Protein AF-A0A0M3I8P3-F1 (afdb_monomer)

Nearest PDB structures (foldseek):
  7l3l-assembly2_D  TM=6.653E-01  e=3.920E-04  Homo sapiens
  5h7r-assembly1_D  TM=6.103E-01  e=1.118E-03  Homo sapiens
  7l3l-assembly1_A  TM=5.803E-01  e=1.552E-03  Homo sapiens
  2kre-assembly1_A  TM=6.088E-01  e=2.772E-02  Homo sapiens
  7t92-assembly1_B  TM=4.792E-01  e=2.959E-02  Thermothelomyces thermophilus ATCC 42464

Structure (mmCIF, N/CA/C/O backbone):
data_AF-A0A0M3I8P3-F1
#
_entry.id   AF-A0A0M3I8P3-F1
#
loop_
_atom_site.group_PDB
_atom_site.id
_atom_site.type_symbol
_atom_site.label_atom_id
_atom_site.label_alt_id
_atom_site.label_comp_id
_atom_site.label_asym_id
_atom_site.label_entity_id
_atom_site.label_seq_id
_atom_site.pdbx_PDB_ins_code
_atom_site.Cartn_x
_atom_site.Cartn_y
_atom_site.Cartn_z
_atom_site.occupancy
_atom_site.B_iso_or_equiv
_atom_site.auth_seq_id
_atom_site.auth_comp_id
_atom_site.auth_asym_id
_atom_site.auth_atom_id
_atom_site.pdbx_PDB_model_num
ATOM 1 N N . LEU A 1 1 ? 50.782 11.021 -1.636 1.00 58.16 1 LEU A N 1
ATOM 2 C CA . LEU A 1 1 ? 49.848 11.660 -2.600 1.00 58.16 1 LEU A CA 1
ATOM 3 C C . LEU A 1 1 ? 49.042 10.691 -3.485 1.00 58.16 1 LEU A C 1
ATOM 5 O O . LEU A 1 1 ? 47.998 11.103 -3.968 1.00 58.16 1 LEU A O 1
ATOM 9 N N . LYS A 1 2 ? 49.444 9.421 -3.688 1.00 62.56 2 LYS A N 1
ATOM 10 C CA . LYS A 1 2 ? 48.667 8.462 -4.510 1.00 62.56 2 LYS A CA 1
ATOM 11 C C . LYS A 1 2 ? 47.433 7.864 -3.806 1.00 62.56 2 LYS A C 1
ATOM 13 O O . LYS A 1 2 ? 46.431 7.607 -4.459 1.00 62.56 2 LYS A O 1
ATOM 18 N N . ALA A 1 3 ? 47.469 7.725 -2.477 1.00 62.59 3 ALA A N 1
ATOM 19 C CA . ALA A 1 3 ? 46.359 7.159 -1.701 1.00 62.59 3 ALA A CA 1
ATOM 20 C C . ALA A 1 3 ? 45.074 8.010 -1.749 1.00 62.59 3 ALA A C 1
ATOM 22 O O . ALA A 1 3 ? 43.981 7.465 -1.735 1.00 62.59 3 ALA A O 1
ATOM 23 N N . PHE A 1 4 ? 45.180 9.336 -1.896 1.00 60.91 4 PHE A N 1
ATOM 24 C CA . PHE A 1 4 ? 44.011 10.224 -1.956 1.00 60.91 4 PHE A CA 1
ATOM 25 C C . PHE A 1 4 ? 43.167 10.028 -3.233 1.00 60.91 4 PHE A C 1
ATOM 27 O O . PHE A 1 4 ? 41.950 10.195 -3.212 1.00 60.91 4 PHE A O 1
ATOM 34 N N . TRP A 1 5 ? 43.795 9.618 -4.342 1.00 65.31 5 TRP A N 1
ATOM 35 C CA . TRP A 1 5 ? 43.100 9.361 -5.609 1.00 65.31 5 TRP A CA 1
ATOM 36 C C . TRP A 1 5 ? 42.257 8.087 -5.578 1.00 65.31 5 TRP A C 1
ATOM 38 O O . TRP A 1 5 ? 41.187 8.054 -6.184 1.00 65.31 5 TRP A O 1
ATOM 48 N N . ILE A 1 6 ? 42.701 7.072 -4.831 1.00 76.06 6 ILE A N 1
ATOM 49 C CA . ILE A 1 6 ? 41.977 5.804 -4.712 1.00 76.06 6 ILE A CA 1
ATOM 50 C C . ILE A 1 6 ? 40.630 6.016 -4.009 1.00 76.06 6 ILE A C 1
ATOM 52 O O . ILE A 1 6 ? 39.605 5.537 -4.485 1.00 76.06 6 ILE A O 1
ATOM 56 N N . PHE A 1 7 ? 40.607 6.824 -2.943 1.00 73.00 7 PHE A N 1
ATOM 57 C CA . PHE A 1 7 ? 39.385 7.116 -2.191 1.00 73.00 7 PHE A CA 1
ATOM 58 C C . PHE A 1 7 ? 38.377 7.922 -3.014 1.00 73.00 7 PHE A C 1
ATOM 60 O O . PHE A 1 7 ? 37.176 7.672 -2.934 1.00 73.00 7 PHE A O 1
ATOM 67 N N . ARG A 1 8 ? 38.853 8.843 -3.863 1.00 69.25 8 ARG A N 1
ATOM 68 C CA . ARG A 1 8 ? 37.981 9.636 -4.739 1.00 69.25 8 ARG A CA 1
ATOM 69 C C . ARG A 1 8 ? 37.351 8.796 -5.855 1.00 69.25 8 ARG A C 1
ATOM 71 O O . ARG A 1 8 ? 36.202 9.031 -6.214 1.00 69.25 8 ARG A O 1
ATOM 78 N N . PHE A 1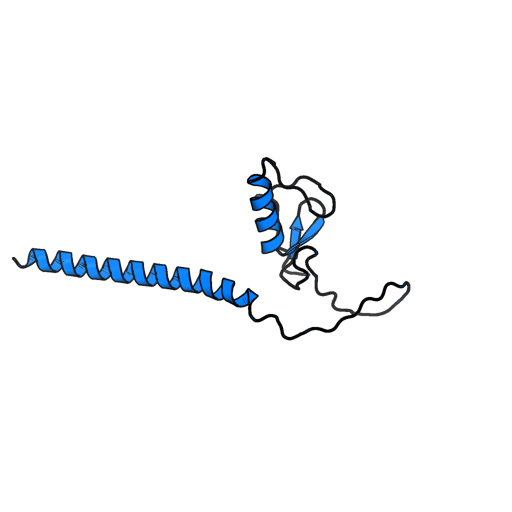 9 ? 38.074 7.798 -6.363 1.00 82.00 9 PHE A N 1
ATOM 79 C CA . PHE A 1 9 ? 37.561 6.866 -7.368 1.00 82.00 9 PHE A CA 1
ATOM 80 C C . PHE A 1 9 ? 36.561 5.863 -6.775 1.00 82.00 9 PHE A C 1
ATOM 82 O O . PHE A 1 9 ? 35.492 5.656 -7.341 1.00 82.00 9 PHE A O 1
ATOM 89 N N . LEU A 1 10 ? 36.865 5.309 -5.596 1.00 79.62 10 LEU A N 1
ATOM 90 C CA . LEU A 1 10 ? 35.953 4.428 -4.857 1.00 79.62 10 LEU A CA 1
ATOM 91 C C . LEU A 1 10 ? 34.635 5.135 -4.524 1.00 79.62 10 LEU A C 1
ATOM 93 O O . LEU A 1 10 ? 33.572 4.549 -4.702 1.00 79.62 10 LEU A O 1
ATOM 97 N N . GLY A 1 11 ? 34.699 6.410 -4.127 1.00 85.50 11 GLY A N 1
ATOM 98 C CA . GLY A 1 11 ? 33.506 7.227 -3.920 1.00 85.50 11 GLY A CA 1
ATOM 99 C C . GLY A 1 11 ? 32.667 7.375 -5.191 1.00 85.50 11 GLY A C 1
ATOM 100 O O . GLY A 1 11 ? 31.459 7.195 -5.151 1.00 85.50 11 GLY A O 1
ATOM 101 N N . TYR A 1 12 ? 33.284 7.647 -6.344 1.00 89.19 12 TYR A N 1
ATOM 102 C CA . TYR A 1 12 ? 32.537 7.770 -7.601 1.00 89.19 12 TYR A CA 1
ATOM 103 C C . TYR A 1 12 ? 31.844 6.458 -8.006 1.00 89.19 12 TYR A C 1
ATOM 105 O O . TYR A 1 12 ? 30.706 6.489 -8.472 1.00 89.19 12 TYR A O 1
ATOM 113 N N . LEU A 1 13 ? 32.486 5.307 -7.774 1.00 85.88 13 LEU A N 1
ATOM 114 C CA . LEU A 1 13 ? 31.881 3.996 -8.029 1.00 85.88 13 LEU A CA 1
ATOM 115 C C . LEU A 1 13 ? 30.664 3.732 -7.138 1.00 85.88 13 LEU A C 1
ATOM 117 O O . LEU A 1 13 ? 29.647 3.249 -7.635 1.00 85.88 13 LEU A O 1
ATOM 121 N N . THR A 1 14 ? 30.724 4.088 -5.852 1.00 87.81 14 THR A N 1
ATOM 122 C CA . THR A 1 14 ? 29.572 3.924 -4.955 1.00 87.81 14 THR A CA 1
ATOM 123 C C . THR A 1 14 ? 28.456 4.912 -5.282 1.00 87.81 14 THR A C 1
ATOM 125 O O . THR A 1 14 ? 27.294 4.517 -5.301 1.00 87.81 14 THR A O 1
ATOM 128 N N . PHE A 1 15 ? 28.781 6.162 -5.626 1.00 89.44 15 PHE A N 1
ATOM 129 C CA . PHE A 1 15 ? 27.790 7.136 -6.096 1.00 89.44 15 PHE A CA 1
ATOM 130 C C . PHE A 1 15 ? 27.085 6.667 -7.370 1.00 89.44 15 PHE A C 1
A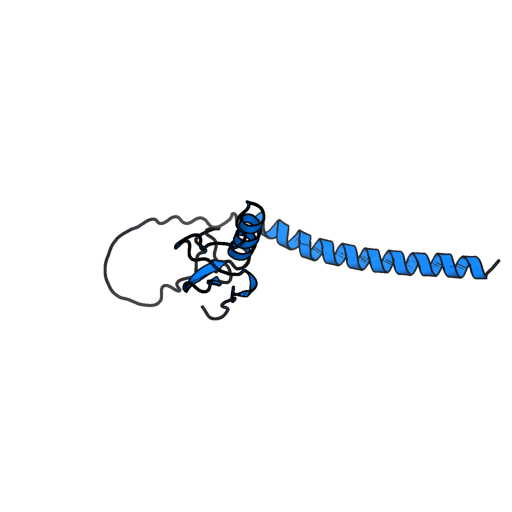TOM 132 O O . PHE A 1 15 ? 25.864 6.774 -7.456 1.00 89.44 15 PHE A O 1
ATOM 139 N N . LEU A 1 16 ? 27.822 6.110 -8.334 1.00 89.94 16 LEU A N 1
ATOM 140 C CA . LEU A 1 16 ? 27.241 5.579 -9.564 1.00 89.94 16 LEU A CA 1
ATOM 141 C C . LEU A 1 16 ? 26.352 4.359 -9.285 1.00 89.94 16 LEU A C 1
ATOM 143 O O . LEU A 1 16 ? 25.257 4.266 -9.831 1.00 89.94 16 LEU A O 1
ATOM 147 N N . GLN A 1 17 ? 26.779 3.458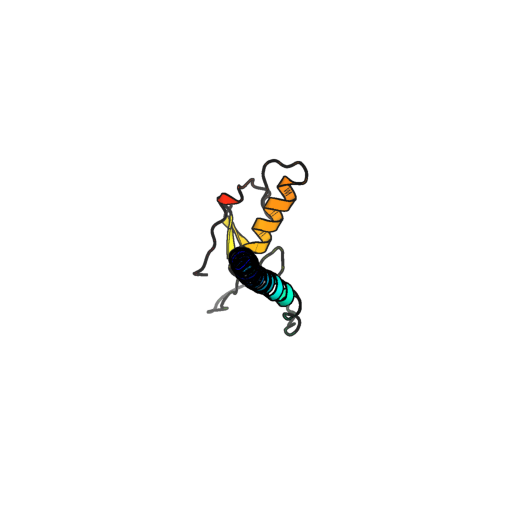 -8.398 1.00 91.75 17 GLN A N 1
ATOM 148 C CA . GLN A 1 17 ? 25.990 2.291 -8.000 1.00 91.75 17 GLN A CA 1
ATOM 149 C C . GLN A 1 17 ? 24.685 2.694 -7.296 1.00 91.75 17 GLN A C 1
ATOM 151 O O . GLN A 1 17 ? 23.624 2.154 -7.605 1.00 91.75 17 GLN A O 1
ATOM 156 N N . VAL A 1 18 ? 24.748 3.676 -6.394 1.00 89.88 18 VAL A N 1
ATOM 157 C CA . VAL A 1 18 ? 23.568 4.229 -5.717 1.00 89.88 18 VAL A CA 1
ATOM 158 C C . VAL A 1 18 ? 22.664 4.945 -6.718 1.00 89.88 18 VAL A C 1
ATOM 160 O O . VAL A 1 18 ? 21.453 4.769 -6.667 1.00 89.88 18 VAL A O 1
ATOM 163 N N . PHE A 1 19 ? 23.225 5.679 -7.680 1.00 91.06 19 PHE A N 1
ATOM 164 C CA . PHE A 1 19 ? 22.445 6.328 -8.730 1.00 91.06 19 PHE A CA 1
ATOM 165 C C . PHE A 1 19 ? 21.721 5.314 -9.624 1.00 91.06 19 PHE A C 1
ATOM 167 O O . PHE A 1 19 ? 20.543 5.504 -9.896 1.00 91.06 19 PHE A O 1
ATOM 174 N N . ILE A 1 20 ? 22.372 4.217 -10.025 1.00 90.88 20 ILE A N 1
ATOM 175 C CA . ILE A 1 20 ? 21.743 3.129 -10.798 1.00 90.88 20 ILE A CA 1
ATOM 176 C C . ILE A 1 20 ? 20.610 2.470 -10.001 1.00 90.88 20 ILE A C 1
ATOM 178 O O . ILE A 1 20 ? 19.539 2.205 -10.546 1.00 90.88 20 ILE A O 1
ATOM 182 N N . ALA A 1 21 ? 20.814 2.222 -8.706 1.00 89.19 21 ALA A N 1
ATOM 183 C CA . ALA A 1 21 ? 19.767 1.674 -7.847 1.00 89.19 21 ALA A CA 1
ATOM 184 C C . ALA A 1 21 ? 18.579 2.644 -7.714 1.00 89.19 21 ALA A C 1
ATOM 186 O O . ALA A 1 21 ? 17.429 2.227 -7.826 1.00 89.19 21 ALA A O 1
ATOM 187 N N . ILE A 1 22 ? 18.855 3.941 -7.543 1.00 87.19 22 ILE A N 1
ATOM 188 C CA . ILE A 1 22 ? 17.837 4.994 -7.462 1.00 87.19 22 ILE A CA 1
ATOM 189 C C . ILE A 1 22 ? 17.078 5.115 -8.780 1.00 87.19 22 ILE A C 1
ATOM 191 O O . ILE A 1 22 ? 15.856 5.167 -8.755 1.00 87.19 22 ILE A O 1
ATOM 195 N N . THR A 1 23 ? 17.757 5.138 -9.928 1.00 83.94 23 THR A N 1
ATOM 196 C CA . THR A 1 23 ? 17.077 5.234 -11.223 1.00 83.94 23 THR A CA 1
ATOM 197 C C . THR A 1 23 ? 16.236 3.999 -11.488 1.00 83.94 23 THR A C 1
ATOM 199 O O . THR A 1 23 ? 15.093 4.157 -11.885 1.00 83.94 23 THR A O 1
ATOM 202 N N . THR A 1 24 ? 16.730 2.794 -11.199 1.00 85.62 24 THR A N 1
ATOM 203 C CA . THR A 1 24 ? 15.946 1.553 -11.341 1.00 85.62 24 THR A CA 1
ATOM 204 C C . THR A 1 24 ? 14.702 1.580 -10.450 1.00 85.62 24 THR A C 1
ATOM 206 O O . THR A 1 24 ? 13.600 1.340 -10.932 1.00 85.62 24 THR A O 1
ATOM 209 N N . TRP A 1 25 ? 14.848 1.975 -9.181 1.00 83.81 25 TRP A N 1
ATOM 210 C CA . TRP A 1 25 ? 13.724 2.144 -8.257 1.00 83.81 25 TRP A CA 1
ATOM 211 C C . TRP A 1 25 ? 12.733 3.210 -8.740 1.00 83.81 25 TRP A C 1
ATOM 213 O O . TRP A 1 25 ? 11.525 2.984 -8.708 1.00 83.81 25 TRP A O 1
ATOM 223 N N . ILE A 1 26 ? 13.223 4.351 -9.234 1.00 79.44 26 ILE A N 1
ATOM 224 C CA . ILE A 1 26 ? 12.382 5.402 -9.814 1.00 79.44 26 ILE A CA 1
ATOM 225 C C . ILE A 1 26 ? 11.674 4.881 -11.062 1.00 79.44 26 ILE A C 1
ATOM 227 O O . ILE A 1 26 ? 10.487 5.125 -11.185 1.00 79.44 26 ILE A O 1
ATOM 231 N N . TYR A 1 27 ? 12.337 4.162 -11.969 1.00 79.69 27 TYR A N 1
ATOM 232 C CA . TYR A 1 27 ? 11.706 3.634 -13.181 1.00 79.69 27 TYR A CA 1
ATOM 233 C C . TYR A 1 27 ? 10.622 2.612 -12.853 1.00 79.69 27 TYR A C 1
ATOM 235 O O . TYR A 1 27 ? 9.544 2.686 -13.436 1.00 79.69 27 TYR A O 1
ATOM 243 N N . GLU A 1 28 ? 10.852 1.718 -11.893 1.00 73.94 28 GLU A N 1
ATOM 244 C CA . GLU A 1 28 ? 9.815 0.785 -11.448 1.00 73.94 28 GLU A CA 1
ATOM 245 C C . GLU A 1 28 ? 8.641 1.513 -10.780 1.00 73.94 28 GLU A C 1
ATOM 247 O O . GLU A 1 28 ? 7.489 1.239 -11.104 1.00 73.94 28 GLU A O 1
ATOM 252 N N . ASN A 1 29 ? 8.896 2.510 -9.928 1.00 67.94 29 ASN A N 1
ATOM 253 C CA . ASN A 1 29 ? 7.826 3.290 -9.293 1.00 67.94 29 ASN A CA 1
ATOM 254 C C . ASN A 1 29 ? 7.111 4.256 -10.262 1.00 67.94 29 ASN A C 1
ATOM 256 O O . ASN A 1 29 ? 5.921 4.525 -10.108 1.00 67.94 29 ASN A O 1
ATOM 260 N N . PHE A 1 30 ? 7.807 4.793 -11.264 1.00 66.69 30 PHE A N 1
ATOM 261 C CA . PHE A 1 30 ? 7.302 5.824 -12.175 1.00 66.69 30 PHE A CA 1
ATOM 262 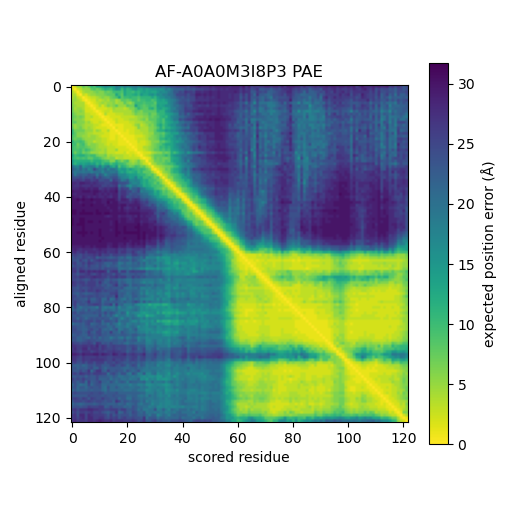C C . PHE A 1 30 ? 6.592 5.235 -13.397 1.00 66.69 30 PHE A C 1
ATOM 264 O O . PHE A 1 30 ? 5.556 5.762 -13.803 1.00 66.69 30 PHE A O 1
ATOM 271 N N . LEU A 1 31 ? 7.073 4.120 -13.960 1.00 61.03 31 LEU A N 1
ATOM 272 C CA . LEU A 1 31 ? 6.376 3.448 -15.065 1.00 61.03 31 LEU A CA 1
ATOM 273 C C . LEU A 1 31 ? 5.021 2.882 -14.621 1.00 61.03 31 LEU A C 1
ATOM 275 O O . LEU A 1 31 ? 4.070 2.918 -15.400 1.00 61.03 31 LEU A O 1
ATOM 279 N N . ILE A 1 32 ? 4.894 2.462 -13.358 1.00 59.31 32 ILE A N 1
ATOM 280 C CA . ILE A 1 32 ? 3.603 2.067 -12.776 1.00 59.31 32 ILE A CA 1
ATOM 281 C C . ILE A 1 32 ? 2.653 3.275 -12.664 1.00 59.31 32 ILE A C 1
ATOM 283 O O . ILE A 1 32 ? 1.454 3.132 -12.894 1.00 59.31 32 ILE A O 1
ATOM 287 N N . ASN A 1 33 ? 3.168 4.483 -12.407 1.00 56.16 33 ASN A N 1
ATOM 288 C CA . ASN A 1 33 ? 2.349 5.698 -12.330 1.00 56.16 33 ASN A CA 1
ATOM 289 C C . ASN A 1 33 ? 1.815 6.139 -13.715 1.00 56.16 33 ASN A C 1
ATOM 291 O O . ASN A 1 33 ? 0.679 6.597 -13.828 1.00 56.16 33 ASN A O 1
ATOM 295 N N . ILE A 1 34 ? 2.568 5.907 -14.802 1.00 58.19 34 ILE A N 1
ATOM 296 C CA . ILE A 1 34 ? 2.116 6.164 -16.188 1.00 58.19 34 ILE A CA 1
ATOM 297 C C . ILE A 1 34 ? 1.053 5.167 -16.686 1.00 58.19 34 ILE A C 1
ATOM 299 O O . ILE A 1 34 ? 0.319 5.480 -17.625 1.00 58.19 34 ILE A O 1
ATOM 303 N N . GLN A 1 35 ? 0.893 4.000 -16.056 1.00 56.31 35 GLN A N 1
ATOM 304 C CA . GLN A 1 35 ? -0.174 3.060 -16.424 1.00 56.31 35 GLN A CA 1
ATOM 305 C C . GLN A 1 35 ? -1.580 3.576 -16.059 1.00 56.31 35 GLN A C 1
ATOM 307 O O . GLN A 1 35 ? -2.570 3.077 -16.591 1.00 56.31 35 GLN A O 1
ATOM 312 N N . SER A 1 36 ? -1.674 4.639 -15.250 1.00 54.53 36 SER A N 1
ATOM 313 C CA . SER A 1 36 ? -2.928 5.376 -15.040 1.00 54.53 36 SER A CA 1
ATOM 314 C C . SER A 1 36 ? -3.309 6.308 -16.204 1.00 54.53 36 SER A C 1
ATOM 316 O O . SER A 1 36 ? -4.461 6.708 -16.288 1.00 54.53 36 SER A O 1
ATOM 318 N N . VAL A 1 37 ? -2.389 6.620 -17.133 1.00 56.59 37 VAL A N 1
ATOM 319 C CA . VAL A 1 37 ? -2.616 7.602 -18.221 1.00 56.59 37 VAL A CA 1
ATOM 320 C C . VAL A 1 37 ? -2.838 6.943 -19.593 1.00 56.59 37 VAL A C 1
ATOM 322 O O . VAL A 1 37 ? -3.159 7.626 -20.559 1.00 56.59 37 VAL A O 1
ATOM 325 N N . LYS A 1 38 ? -2.719 5.612 -19.723 1.00 51.00 38 LYS A N 1
ATOM 326 C CA . LYS A 1 38 ? -2.891 4.924 -21.024 1.00 51.00 38 LYS A CA 1
ATOM 327 C C . LYS A 1 38 ? -4.053 3.930 -21.107 1.00 51.00 38 LYS A C 1
ATOM 329 O O . LYS A 1 38 ? -4.097 3.142 -22.044 1.00 51.00 38 LYS A O 1
ATOM 334 N N . SER A 1 39 ? -4.991 3.968 -20.162 1.00 48.12 39 SER A N 1
ATOM 335 C CA . SER A 1 39 ? -6.219 3.156 -20.205 1.00 48.12 39 SER A CA 1
ATOM 336 C C . SER A 1 39 ? -7.460 3.953 -20.632 1.00 48.12 39 SER A C 1
ATOM 338 O O . SER A 1 39 ? -8.563 3.619 -20.229 1.00 48.12 39 SER A O 1
ATOM 340 N N . ASP A 1 40 ? -7.290 4.960 -21.495 1.00 47.06 40 ASP A N 1
ATOM 341 C CA . ASP A 1 40 ? -8.389 5.764 -22.058 1.00 47.06 40 ASP A CA 1
ATOM 342 C C . ASP A 1 40 ? -8.639 5.489 -23.554 1.00 47.06 40 ASP A C 1
ATOM 344 O O . ASP A 1 40 ? -8.949 6.392 -24.321 1.00 47.06 40 ASP A O 1
ATOM 348 N N . GLU A 1 41 ? -8.557 4.228 -23.991 1.00 51.69 41 GLU A N 1
ATOM 349 C CA . GLU A 1 41 ? -9.155 3.813 -25.272 1.00 51.69 41 GLU A CA 1
ATOM 350 C C . GLU A 1 41 ? -9.873 2.467 -25.121 1.00 51.69 41 GLU A C 1
ATOM 352 O O . GLU A 1 41 ? -9.309 1.394 -25.334 1.00 51.69 41 GLU A O 1
ATOM 357 N N . GLY A 1 42 ? -11.146 2.544 -24.722 1.00 32.81 42 GLY A N 1
ATOM 358 C CA . GLY A 1 42 ? -12.064 1.407 -24.706 1.00 32.81 42 GLY A CA 1
ATOM 359 C C . GLY A 1 42 ? -13.342 1.653 -23.906 1.00 32.81 42 GLY A C 1
ATOM 360 O O . GLY A 1 42 ? -13.601 0.938 -22.945 1.00 32.81 42 GLY A O 1
ATOM 361 N N . CYS A 1 43 ? -14.144 2.653 -24.284 1.00 41.41 43 CYS A N 1
ATOM 362 C CA . CYS A 1 43 ? -15.522 2.762 -23.803 1.00 41.41 43 CYS A CA 1
ATOM 363 C C . CYS A 1 43 ? -16.439 1.903 -24.684 1.00 41.41 43 CYS A C 1
ATOM 365 O O . CYS A 1 43 ? -16.546 2.146 -25.885 1.00 41.41 43 CYS A O 1
ATOM 367 N N . SER A 1 44 ? -17.152 0.956 -24.080 1.00 34.16 44 SER A N 1
ATOM 368 C CA . SER A 1 44 ? -18.488 0.590 -24.548 1.00 34.16 44 SER A CA 1
ATOM 369 C C . SER A 1 44 ? -19.395 0.399 -23.339 1.00 34.16 44 SER A C 1
ATOM 371 O O . SER A 1 44 ? -19.327 -0.591 -22.612 1.00 34.16 44 SER A O 1
ATOM 373 N N . GLU A 1 45 ? -20.185 1.439 -23.132 1.00 49.34 45 GLU A N 1
ATOM 374 C CA . GLU A 1 45 ? -21.403 1.540 -22.349 1.00 49.34 45 GLU A CA 1
ATOM 375 C C . GLU A 1 45 ? -22.332 0.330 -22.531 1.00 49.34 45 GLU A C 1
ATOM 377 O O . GLU A 1 45 ? -22.693 -0.000 -23.657 1.00 49.34 45 GLU A O 1
ATOM 382 N N . PHE A 1 46 ? -22.782 -0.274 -21.426 1.00 31.97 46 PHE A N 1
ATOM 383 C CA . PHE A 1 46 ? -24.138 -0.818 -21.362 1.00 31.97 46 PHE A CA 1
ATOM 384 C C . PHE A 1 46 ? -24.632 -0.910 -19.915 1.00 31.97 46 PHE A C 1
ATOM 386 O O . PHE A 1 46 ? -24.129 -1.684 -19.101 1.00 31.97 46 PHE A O 1
ATOM 393 N N . ARG A 1 47 ? -25.622 -0.073 -19.597 1.00 47.19 47 ARG A N 1
ATOM 394 C CA . ARG A 1 47 ? -26.559 -0.308 -18.501 1.00 47.19 47 ARG A CA 1
ATOM 395 C C . ARG A 1 47 ? -27.672 -1.174 -19.067 1.00 47.19 47 ARG A C 1
ATOM 397 O O . ARG A 1 47 ? -28.369 -0.696 -19.952 1.00 47.19 47 ARG A O 1
ATOM 404 N N . GLU A 1 48 ? -27.910 -2.342 -18.492 1.00 33.31 48 GLU A N 1
ATOM 405 C CA . GLU A 1 48 ? -29.267 -2.877 -18.470 1.00 33.31 48 GLU A CA 1
ATOM 406 C C . GLU A 1 48 ? -29.463 -3.789 -17.263 1.00 33.31 48 GLU A C 1
ATOM 408 O O . GLU A 1 48 ? -28.758 -4.773 -17.051 1.00 33.31 48 GLU A O 1
ATOM 413 N N . ASP A 1 49 ? -30.402 -3.354 -16.435 1.00 48.91 49 ASP A N 1
ATOM 414 C CA . ASP A 1 49 ? -31.092 -4.132 -15.426 1.00 48.91 49 ASP A CA 1
ATOM 415 C C . ASP A 1 49 ? -32.204 -4.898 -16.155 1.00 48.91 49 ASP A C 1
ATOM 417 O O . ASP A 1 49 ? -33.046 -4.265 -16.792 1.00 48.91 49 ASP A O 1
ATOM 421 N N . SER A 1 50 ? -32.173 -6.233 -16.153 1.00 44.66 50 SER A N 1
ATOM 422 C CA . SER A 1 50 ? -33.365 -7.101 -16.174 1.00 44.66 50 SER A CA 1
ATOM 423 C C . SER A 1 50 ? -33.005 -8.591 -16.269 1.00 44.66 50 SER A C 1
ATOM 425 O O . SER A 1 50 ? -32.353 -9.063 -17.192 1.00 44.66 50 SER A O 1
ATOM 427 N N . ASP A 1 51 ? -33.443 -9.307 -15.238 1.00 46.91 51 ASP A N 1
ATOM 428 C CA . ASP A 1 51 ? -34.055 -10.637 -15.225 1.00 46.91 51 ASP A CA 1
ATOM 429 C C . ASP A 1 51 ? -33.900 -11.624 -16.415 1.00 46.91 51 ASP A C 1
ATOM 431 O O . ASP A 1 51 ? -34.393 -11.416 -17.519 1.00 46.91 51 ASP A O 1
ATOM 435 N N . VAL A 1 52 ? -33.444 -12.830 -16.026 1.00 48.25 52 VAL A N 1
ATOM 436 C CA . VAL A 1 52 ? -33.885 -14.177 -16.464 1.00 48.25 52 VAL A CA 1
ATOM 437 C C . VAL A 1 52 ? -33.153 -14.901 -17.622 1.00 48.25 52 VAL A C 1
ATOM 439 O O . VAL A 1 52 ? -33.348 -14.668 -18.807 1.00 48.25 52 VAL A O 1
ATOM 442 N N . SER A 1 53 ? -32.495 -15.989 -17.186 1.00 43.59 53 SER A N 1
ATOM 443 C CA . SER A 1 53 ? -32.286 -17.314 -17.809 1.00 43.59 53 SER A CA 1
ATOM 444 C C . SER A 1 53 ? -31.269 -17.525 -18.942 1.00 43.59 53 SER A C 1
ATOM 446 O O . SER A 1 53 ? -31.416 -17.027 -20.047 1.00 43.59 53 SER A O 1
ATOM 448 N N . ASN A 1 54 ? -30.344 -18.450 -18.637 1.00 40.91 54 ASN A N 1
ATOM 449 C CA . ASN A 1 54 ? -29.687 -19.431 -19.511 1.00 40.91 54 ASN A CA 1
ATOM 450 C C . ASN A 1 54 ? -29.004 -18.913 -20.785 1.00 40.91 54 ASN A C 1
ATOM 452 O O . ASN A 1 54 ? -29.653 -18.765 -21.809 1.00 40.91 54 ASN A O 1
ATOM 456 N N . THR A 1 55 ? -27.674 -18.800 -20.760 1.00 35.84 55 THR A N 1
ATOM 457 C CA . THR A 1 55 ? -26.724 -19.809 -21.281 1.00 35.84 55 THR A CA 1
ATOM 458 C C . THR A 1 55 ? -25.325 -19.194 -21.348 1.00 35.84 55 THR A C 1
ATOM 460 O O . THR A 1 55 ? -25.154 -18.113 -21.893 1.00 35.84 55 THR A O 1
ATOM 463 N N . GLU A 1 56 ? -24.359 -19.933 -20.804 1.00 40.09 56 GLU A N 1
ATOM 464 C CA . GLU A 1 56 ? -22.993 -20.085 -21.324 1.00 40.09 56 GLU A CA 1
ATOM 465 C C . GLU A 1 56 ? -22.086 -18.840 -21.409 1.00 40.09 56 GLU A C 1
ATOM 467 O O . GLU A 1 56 ? -22.165 -17.999 -22.296 1.00 40.09 56 GLU A O 1
ATOM 472 N N . GLU A 1 57 ? -21.131 -18.818 -20.473 1.00 44.31 57 GLU A N 1
ATOM 473 C CA . GLU A 1 57 ? -19.782 -18.268 -20.655 1.00 44.31 57 GLU A CA 1
ATOM 474 C C . GLU A 1 57 ? -19.683 -16.790 -21.055 1.00 44.31 57 GLU A C 1
ATOM 476 O O . GLU A 1 57 ? -18.829 -16.385 -21.847 1.00 44.31 57 GLU A O 1
ATOM 481 N N . VAL A 1 58 ? -20.449 -15.924 -20.387 1.00 42.38 58 VAL A N 1
ATOM 482 C CA . VAL A 1 58 ? -19.947 -14.564 -20.165 1.00 42.38 58 VAL A CA 1
ATOM 483 C C . VAL A 1 58 ? -18.766 -14.718 -19.223 1.00 42.38 58 VAL A C 1
ATOM 485 O O . VAL A 1 58 ? -18.944 -14.876 -18.020 1.00 42.38 58 VAL A O 1
ATOM 488 N N . ASN A 1 59 ? -17.564 -14.753 -19.794 1.00 45.91 59 ASN A N 1
ATOM 489 C CA . ASN A 1 59 ? -16.299 -14.719 -19.079 1.00 45.91 59 ASN A CA 1
ATOM 490 C C . ASN A 1 59 ? -16.310 -13.452 -18.206 1.00 45.91 59 ASN A C 1
ATOM 492 O O . ASN A 1 59 ? -15.974 -12.358 -18.669 1.00 45.91 59 ASN A O 1
ATOM 496 N N . SER A 1 60 ? -16.849 -13.581 -16.993 1.00 59.56 60 SER A N 1
ATOM 497 C CA . SER A 1 60 ? -17.237 -12.493 -16.106 1.00 59.56 60 SER A CA 1
ATOM 498 C C . SER A 1 60 ? -15.971 -11.911 -15.513 1.00 59.56 60 SER A C 1
ATOM 500 O O . SER A 1 60 ? -15.567 -12.243 -14.400 1.00 59.56 60 SER A O 1
ATOM 502 N N . ARG A 1 61 ? -15.296 -11.081 -16.308 1.00 71.81 61 ARG A N 1
ATOM 503 C CA . ARG A 1 61 ? -14.103 -10.365 -15.879 1.00 71.81 61 ARG A CA 1
ATOM 504 C C . ARG A 1 61 ? -14.487 -9.548 -14.654 1.00 71.81 61 ARG A C 1
ATOM 506 O O . ARG A 1 61 ? -15.371 -8.697 -14.722 1.00 71.81 61 ARG A O 1
ATOM 513 N N . PHE A 1 62 ? -13.845 -9.838 -13.529 1.00 81.50 62 PHE A N 1
ATOM 514 C CA . PHE A 1 62 ? -14.078 -9.112 -12.291 1.00 81.50 62 PHE A CA 1
ATOM 515 C C . PHE A 1 62 ? -13.855 -7.609 -12.496 1.00 81.50 62 PHE A C 1
ATOM 517 O O . PHE A 1 62 ? -12.841 -7.180 -13.054 1.00 81.50 62 PHE A O 1
ATOM 524 N N . HIS A 1 63 ? -14.796 -6.814 -11.995 1.00 83.69 63 HIS A N 1
ATOM 525 C CA . HIS A 1 63 ? -14.719 -5.361 -11.994 1.00 83.69 63 HIS A CA 1
ATOM 526 C C . HIS A 1 63 ? -14.630 -4.860 -10.564 1.00 83.69 63 HIS A C 1
ATOM 528 O O . HIS A 1 63 ? -15.477 -5.185 -9.731 1.00 83.69 63 HIS A O 1
ATOM 534 N N . CYS A 1 64 ? -13.608 -4.065 -10.259 1.00 84.69 64 CYS A N 1
ATOM 535 C CA . CYS A 1 64 ? -13.443 -3.536 -8.914 1.00 84.69 64 CYS A CA 1
ATOM 536 C C . CYS A 1 64 ? -14.511 -2.470 -8.608 1.00 84.69 64 CYS A C 1
ATOM 538 O O . CYS A 1 64 ? -14.541 -1.455 -9.304 1.00 84.69 64 CYS A O 1
ATOM 540 N N . PRO A 1 65 ? -15.303 -2.593 -7.525 1.00 86.19 65 PRO A N 1
ATOM 541 C CA . PRO A 1 65 ? -16.314 -1.589 -7.173 1.00 86.19 65 PRO A CA 1
ATOM 542 C C . PRO A 1 65 ? -15.758 -0.199 -6.814 1.00 86.19 65 PRO A C 1
ATOM 544 O O . PRO A 1 65 ? -16.513 0.764 -6.778 1.00 86.19 65 PRO A O 1
ATOM 547 N N . ILE A 1 66 ? -14.456 -0.087 -6.510 1.00 86.69 66 ILE A N 1
ATOM 548 C CA . ILE A 1 66 ? -13.808 1.182 -6.132 1.00 86.69 66 ILE A CA 1
ATOM 549 C C . ILE A 1 66 ? -13.293 1.929 -7.368 1.00 86.69 66 ILE A C 1
ATOM 551 O O . ILE A 1 66 ? -13.600 3.103 -7.540 1.00 86.69 66 ILE A O 1
ATOM 555 N N . CYS A 1 67 ? -12.492 1.271 -8.214 1.00 84.75 67 CYS A N 1
ATOM 556 C CA . CYS A 1 67 ? -11.861 1.919 -9.372 1.00 84.75 67 CYS A CA 1
ATOM 557 C C . CYS A 1 67 ? -12.598 1.686 -10.690 1.00 84.75 67 CYS A C 1
ATOM 559 O O . CYS A 1 67 ? -12.261 2.315 -11.682 1.00 84.75 67 CYS A O 1
ATOM 561 N N . SER A 1 68 ? -13.596 0.801 -10.712 1.00 82.69 68 SER A N 1
ATOM 562 C CA . SER A 1 68 ? -14.320 0.446 -11.928 1.00 82.69 68 SER A CA 1
ATOM 563 C C . SER A 1 68 ? -13.385 0.044 -13.078 1.00 82.69 68 SER A C 1
ATOM 565 O O . SER A 1 68 ? -13.570 0.459 -14.219 1.00 82.69 68 SER A O 1
ATOM 567 N N . THR A 1 69 ? -12.371 -0.772 -12.789 1.00 77.94 69 THR A N 1
ATOM 568 C CA . THR A 1 69 ? -11.453 -1.336 -13.791 1.00 77.94 69 THR A CA 1
ATOM 569 C C . THR A 1 69 ? -11.230 -2.824 -13.523 1.00 77.94 69 THR A C 1
ATOM 571 O O . THR A 1 69 ? -11.310 -3.282 -12.375 1.00 77.94 69 THR A O 1
ATOM 574 N N . THR A 1 70 ? -10.919 -3.580 -14.578 1.00 73.44 70 THR A N 1
ATOM 575 C CA . THR A 1 70 ? -10.512 -4.986 -14.492 1.00 73.44 70 THR A CA 1
ATOM 576 C C . THR A 1 70 ? -9.048 -5.091 -14.065 1.00 73.44 70 THR A C 1
ATOM 578 O O . THR A 1 70 ? -8.132 -4.792 -14.827 1.00 73.44 70 THR A O 1
ATOM 581 N N . HIS A 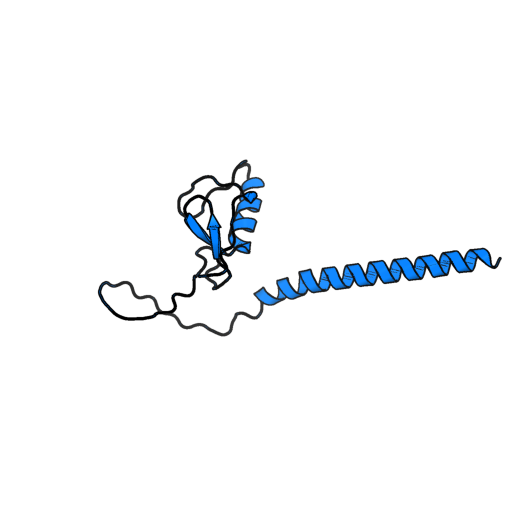1 71 ? -8.831 -5.551 -12.837 1.00 74.81 71 HIS A N 1
ATOM 582 C CA . HIS A 1 71 ? -7.515 -5.854 -12.272 1.00 74.81 71 HIS A CA 1
ATOM 583 C C . HIS A 1 71 ? -7.580 -7.160 -11.480 1.00 74.81 71 HIS A C 1
ATOM 585 O O . HIS A 1 71 ? -8.668 -7.671 -11.221 1.00 74.81 71 HIS A O 1
ATOM 591 N N . TYR A 1 72 ? -6.423 -7.664 -11.042 1.00 77.38 72 TYR A N 1
ATOM 592 C CA . TYR A 1 72 ? -6.350 -8.829 -10.161 1.00 77.38 72 TYR A CA 1
ATOM 593 C C . TYR A 1 72 ? -7.193 -8.610 -8.890 1.00 77.38 72 TYR A C 1
ATOM 595 O O . TYR A 1 72 ? -6.904 -7.675 -8.122 1.00 77.38 72 TYR A O 1
ATOM 603 N N . PRO A 1 73 ? -8.235 -9.431 -8.668 1.00 83.69 73 PRO A N 1
ATOM 604 C CA . PRO A 1 73 ? -9.065 -9.326 -7.485 1.00 83.69 73 PRO A CA 1
ATOM 605 C C . PRO A 1 73 ? -8.278 -9.726 -6.238 1.00 83.69 73 PRO A C 1
ATOM 607 O O . PRO A 1 73 ? -7.405 -10.591 -6.253 1.00 83.69 73 PRO A O 1
ATOM 610 N N . SER A 1 74 ? -8.637 -9.121 -5.121 1.00 85.31 74 SER A N 1
ATOM 611 C CA . SER A 1 74 ? -8.284 -9.551 -3.784 1.00 85.31 74 SER A CA 1
ATOM 612 C C . SER A 1 74 ? -9.547 -9.658 -2.945 1.00 85.31 74 SER A C 1
ATOM 614 O O . SER A 1 74 ? -10.508 -8.902 -3.114 1.00 85.31 74 SER A O 1
ATOM 616 N N . CYS A 1 75 ? -9.548 -10.629 -2.044 1.00 87.44 75 CYS A N 1
ATOM 617 C CA . CYS A 1 75 ? -10.637 -10.860 -1.115 1.00 87.44 75 CYS A CA 1
ATOM 618 C C . CYS A 1 75 ? -10.247 -10.355 0.271 1.00 87.44 75 CYS A C 1
ATOM 620 O O . CYS A 1 75 ? -9.121 -10.552 0.741 1.00 87.44 75 CYS A O 1
ATOM 622 N N . ILE A 1 76 ? -11.200 -9.697 0.921 1.00 90.88 76 ILE A N 1
ATOM 623 C CA . ILE A 1 76 ? -11.134 -9.349 2.341 1.00 90.88 76 ILE A CA 1
ATOM 624 C C . ILE A 1 76 ? -11.916 -10.372 3.175 1.00 90.88 76 ILE A C 1
ATOM 626 O O . ILE A 1 76 ? -12.798 -11.036 2.638 1.00 90.88 76 ILE A O 1
ATOM 630 N N . PRO A 1 77 ? -11.680 -10.479 4.498 1.00 88.88 77 PRO A N 1
ATOM 631 C CA . PRO A 1 77 ? -12.310 -11.494 5.352 1.00 88.88 77 PRO A CA 1
ATOM 632 C C . PRO A 1 77 ? -13.843 -11.579 5.292 1.00 88.88 77 PRO A C 1
ATOM 634 O O . PRO A 1 77 ? -14.407 -12.615 5.620 1.00 88.88 77 PRO A O 1
ATOM 637 N N . CYS A 1 78 ? -14.531 -10.509 4.881 1.00 90.69 78 CYS A N 1
ATOM 638 C CA . CYS A 1 78 ? -15.983 -10.511 4.702 1.00 90.69 78 CYS A CA 1
ATOM 639 C C . CYS A 1 78 ? -16.461 -11.064 3.345 1.00 90.69 78 CYS A C 1
ATOM 641 O O . CYS A 1 78 ? -17.657 -11.016 3.078 1.00 90.69 78 CYS A O 1
ATOM 643 N N . GLY A 1 79 ? -15.559 -11.538 2.482 1.00 88.75 79 GLY A N 1
ATOM 644 C CA . GLY A 1 79 ? -15.881 -12.155 1.192 1.00 88.75 79 GLY A CA 1
ATOM 645 C C . GLY A 1 79 ? -16.073 -11.185 0.023 1.00 88.75 79 GLY A C 1
ATOM 646 O O . GLY A 1 79 ? -16.278 -11.632 -1.100 1.00 88.75 79 GLY A O 1
ATOM 647 N N . HIS A 1 80 ? -16.003 -9.869 0.248 1.00 91.06 80 HIS A N 1
ATOM 648 C CA . HIS A 1 80 ? -16.107 -8.889 -0.836 1.00 91.06 80 HIS A CA 1
ATOM 649 C C . HIS A 1 80 ? -14.791 -8.765 -1.608 1.00 91.06 80 HIS A C 1
ATOM 651 O O . HIS A 1 80 ? -13.703 -8.848 -1.032 1.00 91.06 80 HIS A O 1
ATOM 657 N N . LEU A 1 81 ? -14.914 -8.538 -2.914 1.00 89.50 81 LEU A N 1
ATOM 658 C CA . LEU A 1 81 ? -13.805 -8.520 -3.858 1.00 89.50 81 L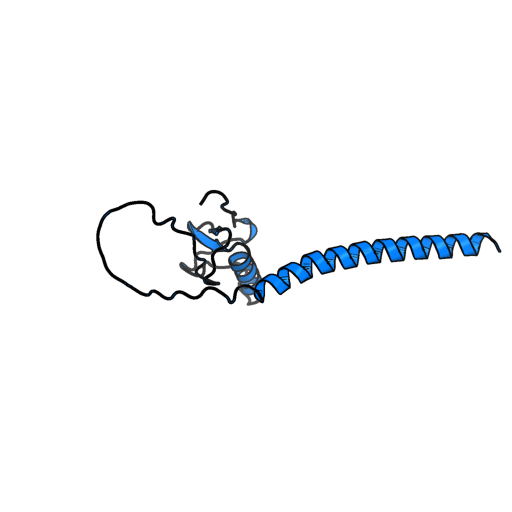EU A CA 1
ATOM 659 C C . LEU A 1 81 ? -13.505 -7.088 -4.307 1.00 89.50 81 LEU A C 1
ATOM 661 O O . LEU A 1 81 ? -14.407 -6.336 -4.678 1.00 89.50 81 LEU A O 1
ATOM 665 N N . PHE A 1 82 ? -12.228 -6.727 -4.297 1.00 90.69 82 PHE A N 1
ATOM 666 C CA . PHE A 1 82 ? -11.717 -5.425 -4.734 1.00 90.69 82 PHE A CA 1
ATOM 667 C C . PHE A 1 82 ? -10.399 -5.623 -5.479 1.00 90.69 82 PHE A C 1
ATOM 669 O O . PHE A 1 82 ? -9.795 -6.681 -5.389 1.00 90.69 82 PHE A O 1
ATOM 676 N N . CYS A 1 83 ? -9.911 -4.616 -6.201 1.00 90.06 83 CYS A N 1
ATOM 677 C CA . CYS A 1 83 ? -8.537 -4.670 -6.690 1.00 90.06 83 CYS A CA 1
ATOM 678 C C . CYS A 1 83 ? -7.557 -4.559 -5.508 1.00 90.06 83 CYS A C 1
ATOM 680 O O . CYS A 1 83 ? -7.804 -3.772 -4.587 1.00 90.06 83 CYS A O 1
ATOM 682 N N . TRP A 1 84 ? -6.438 -5.297 -5.537 1.00 88.94 84 TRP A N 1
ATOM 683 C CA . TRP A 1 84 ? -5.429 -5.263 -4.462 1.00 88.94 84 TRP A CA 1
ATOM 684 C C . TRP A 1 84 ? -5.001 -3.834 -4.102 1.00 88.94 84 TRP A C 1
ATOM 686 O O . TRP A 1 84 ? -5.042 -3.442 -2.938 1.00 88.94 84 TRP A O 1
ATOM 696 N N . HIS A 1 85 ? -4.666 -3.029 -5.112 1.00 87.00 85 HIS A N 1
ATOM 697 C CA . HIS A 1 85 ? -4.231 -1.645 -4.921 1.00 87.00 85 HIS A CA 1
ATOM 698 C C . HIS A 1 85 ? -5.305 -0.797 -4.222 1.00 87.00 85 HIS A C 1
ATOM 700 O O . HIS A 1 85 ? -5.024 -0.079 -3.266 1.00 87.00 85 HIS A O 1
ATOM 706 N N . CYS A 1 86 ? -6.555 -0.952 -4.658 1.00 89.50 86 CYS A N 1
ATOM 707 C CA . CYS A 1 86 ? -7.708 -0.202 -4.187 1.00 89.50 86 CYS A CA 1
ATOM 708 C C . CYS A 1 86 ? -7.971 -0.460 -2.704 1.00 89.50 86 CYS A C 1
ATOM 710 O O . CYS A 1 86 ? -8.156 0.476 -1.928 1.00 89.50 86 CYS A O 1
ATOM 712 N N . ILE A 1 87 ? -7.988 -1.734 -2.300 1.00 90.69 87 ILE A N 1
ATOM 713 C CA . ILE A 1 87 ? -8.336 -2.097 -0.926 1.00 90.69 87 ILE A CA 1
ATOM 714 C C . ILE A 1 87 ? -7.204 -1.805 0.058 1.00 90.69 87 ILE A C 1
ATOM 716 O O . ILE A 1 87 ? -7.474 -1.425 1.196 1.00 90.69 87 ILE A O 1
ATOM 720 N N . ILE A 1 88 ? -5.946 -1.915 -0.379 1.00 89.88 88 ILE A N 1
ATOM 721 C CA . ILE A 1 88 ? -4.782 -1.538 0.429 1.00 89.88 88 ILE A CA 1
ATOM 722 C C . ILE A 1 88 ? -4.732 -0.020 0.613 1.00 89.88 88 ILE A C 1
ATOM 724 O O . ILE A 1 88 ? -4.604 0.447 1.744 1.00 89.88 88 ILE A O 1
ATOM 728 N N . GLN A 1 89 ? -4.917 0.764 -0.453 1.00 89.12 89 GLN A N 1
ATOM 729 C CA . GLN A 1 89 ? -4.972 2.225 -0.353 1.00 89.12 89 GLN A CA 1
ATOM 730 C C . GLN A 1 89 ? -6.137 2.693 0.528 1.00 89.12 89 GLN A C 1
ATOM 732 O O . GLN A 1 89 ? -5.952 3.561 1.380 1.00 89.12 89 GLN A O 1
ATOM 737 N N . HIS A 1 90 ? -7.315 2.077 0.387 1.00 88.81 90 HIS A N 1
ATOM 738 C CA . HIS A 1 90 ? -8.452 2.310 1.280 1.00 88.81 90 HIS A CA 1
ATOM 739 C C . HIS A 1 90 ? -8.089 2.025 2.742 1.00 88.81 90 HIS A C 1
ATOM 741 O O . HIS A 1 90 ? -8.327 2.861 3.612 1.00 88.81 90 HIS A O 1
ATOM 747 N N . ALA A 1 91 ? -7.449 0.883 3.010 1.00 88.81 91 ALA A N 1
ATOM 748 C CA . ALA A 1 91 ? -7.035 0.516 4.357 1.00 88.81 91 ALA A CA 1
ATOM 749 C C . ALA A 1 91 ? -6.048 1.525 4.970 1.00 88.81 91 ALA A C 1
ATOM 751 O O . ALA A 1 91 ? -6.221 1.918 6.123 1.00 88.81 91 ALA A O 1
ATOM 752 N N . HIS A 1 92 ? -5.059 1.986 4.199 1.00 87.00 92 HIS A N 1
ATOM 753 C CA . HIS A 1 92 ? -4.113 3.014 4.639 1.00 87.00 92 HIS A CA 1
ATOM 754 C C . HIS A 1 92 ? -4.791 4.361 4.907 1.00 87.00 92 HIS A C 1
ATOM 756 O O . HIS A 1 92 ? -4.493 5.003 5.913 1.00 87.00 92 HIS A O 1
ATOM 762 N N . ASN A 1 93 ? -5.724 4.779 4.049 1.00 85.31 93 ASN A N 1
ATOM 763 C CA . ASN A 1 93 ? -6.437 6.043 4.218 1.00 85.31 93 ASN A CA 1
ATOM 764 C C . ASN A 1 93 ? -7.309 6.047 5.479 1.00 85.31 93 ASN A C 1
ATOM 766 O O . ASN A 1 93 ? -7.301 7.036 6.204 1.00 85.31 93 ASN A O 1
ATOM 770 N N . CYS A 1 94 ? -8.007 4.947 5.784 1.00 80.56 94 CYS A N 1
ATOM 771 C CA . CYS A 1 94 ? -8.819 4.841 7.002 1.00 80.56 94 CYS A CA 1
ATOM 772 C C . CYS A 1 94 ? -7.982 4.972 8.283 1.00 80.56 94 CYS A C 1
ATOM 774 O O . CYS A 1 94 ? -8.405 5.651 9.215 1.00 80.56 94 CYS A O 1
ATOM 776 N N . ILE A 1 95 ? -6.780 4.385 8.307 1.00 74.94 95 ILE A N 1
ATOM 777 C CA . ILE A 1 95 ? -5.877 4.448 9.469 1.00 74.94 95 ILE A CA 1
ATOM 778 C C . ILE A 1 95 ? -5.434 5.890 9.763 1.00 74.94 95 ILE A C 1
ATOM 780 O O . ILE A 1 95 ? -5.269 6.262 10.921 1.00 74.94 95 ILE A O 1
ATOM 784 N N . ASN A 1 96 ? -5.287 6.723 8.729 1.00 66.81 96 ASN A N 1
ATOM 785 C CA . ASN A 1 96 ? -4.874 8.121 8.880 1.00 66.81 96 ASN A CA 1
ATOM 786 C C . ASN A 1 96 ? -6.006 9.058 9.350 1.00 66.81 96 ASN A C 1
ATOM 788 O O . ASN A 1 96 ? -5.719 10.182 9.754 1.00 66.81 96 ASN A O 1
ATOM 792 N N . ILE A 1 97 ? -7.274 8.625 9.290 1.00 67.88 97 ILE A N 1
ATOM 793 C CA . ILE A 1 97 ? -8.472 9.444 9.583 1.00 67.88 97 ILE A CA 1
ATOM 794 C C . ILE A 1 97 ? -9.079 9.066 10.952 1.00 67.88 97 ILE A C 1
ATOM 796 O O . ILE A 1 97 ? -10.276 9.196 11.171 1.00 67.88 97 ILE A O 1
ATOM 800 N N . ASP A 1 98 ? -8.257 8.617 11.905 1.00 59.94 98 ASP A N 1
ATOM 801 C CA . ASP A 1 98 ? -8.676 8.323 13.291 1.00 59.94 98 ASP A CA 1
ATOM 802 C C . ASP A 1 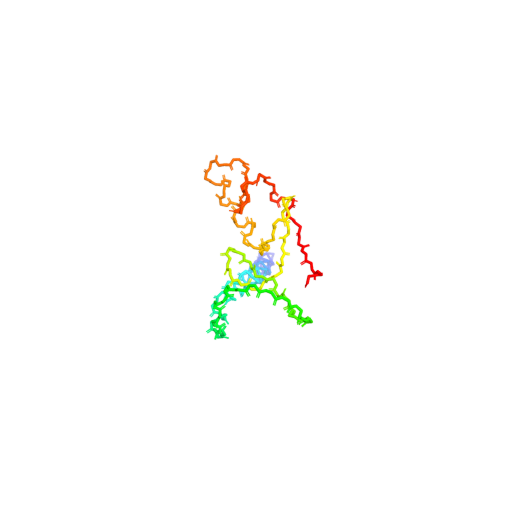98 ? -9.469 7.001 13.473 1.00 59.94 98 ASP A C 1
ATOM 804 O O . ASP A 1 98 ? -9.946 6.690 14.567 1.00 59.94 98 ASP A O 1
ATOM 808 N N . GLU A 1 99 ? -9.569 6.152 12.437 1.00 65.56 99 GLU A N 1
ATOM 809 C CA . GLU A 1 99 ? -10.048 4.770 12.582 1.00 65.56 99 GLU A CA 1
ATOM 810 C C . GLU A 1 99 ? -8.870 3.799 12.745 1.00 65.56 99 GLU A C 1
ATOM 812 O O . GLU A 1 99 ? -8.152 3.492 11.799 1.00 65.56 99 GLU A O 1
ATOM 817 N N . THR A 1 100 ? -8.709 3.215 13.936 1.00 74.69 100 THR A N 1
ATOM 818 C CA . THR A 1 100 ? -7.649 2.218 14.203 1.00 74.69 100 THR A CA 1
ATOM 819 C C . THR A 1 100 ? -7.764 0.945 13.356 1.00 74.69 100 THR A C 1
ATOM 821 O O . THR A 1 100 ? -6.803 0.183 13.254 1.00 74.69 100 THR A O 1
ATOM 824 N N . THR A 1 101 ? -8.930 0.691 12.751 1.00 83.81 101 THR A N 1
ATOM 825 C CA . THR A 1 101 ? -9.202 -0.501 11.938 1.00 83.81 101 THR A CA 1
ATOM 826 C C . THR A 1 101 ? -9.966 -0.133 10.666 1.00 83.81 101 THR A C 1
ATOM 828 O O . THR A 1 101 ? -11.068 0.413 10.790 1.00 83.81 101 THR A O 1
ATOM 831 N N . PRO A 1 102 ? -9.471 -0.483 9.467 1.00 88.50 102 PRO A N 1
ATOM 832 C CA . PRO A 1 102 ? -10.180 -0.211 8.226 1.00 88.50 102 PRO A CA 1
ATOM 833 C C . PRO A 1 102 ? -11.455 -1.055 8.098 1.00 88.50 102 PRO A C 1
ATOM 835 O O . PRO A 1 102 ? -11.588 -2.143 8.669 1.00 88.50 102 PRO A O 1
ATOM 838 N N . ARG A 1 103 ? -12.421 -0.538 7.332 1.00 90.06 103 ARG A N 1
ATOM 839 C CA . ARG A 1 103 ? -13.749 -1.145 7.151 1.00 90.06 103 ARG A CA 1
ATOM 840 C C . ARG A 1 103 ? -14.057 -1.395 5.688 1.00 90.06 103 ARG A C 1
ATOM 842 O O . ARG A 1 103 ? -13.713 -0.587 4.833 1.00 90.06 103 ARG A O 1
ATOM 849 N N . CYS A 1 104 ? -14.731 -2.502 5.399 1.00 91.12 104 CYS A N 1
ATOM 850 C CA . CYS A 1 104 ? -15.170 -2.845 4.052 1.00 91.12 104 CYS A CA 1
ATOM 851 C C . CYS A 1 104 ? -16.064 -1.730 3.461 1.00 91.12 104 CYS A C 1
ATOM 853 O O . CYS A 1 104 ? -17.041 -1.360 4.114 1.00 91.12 104 CYS A O 1
ATOM 855 N N . PRO A 1 105 ? -15.813 -1.251 2.227 1.00 89.44 105 PRO A N 1
ATOM 856 C CA . PRO A 1 105 ? -16.666 -0.251 1.575 1.00 89.44 105 PRO A CA 1
ATOM 857 C C . PRO A 1 105 ? -18.121 -0.699 1.375 1.00 89.44 105 PRO A C 1
ATOM 859 O O . PRO A 1 105 ? -19.024 0.127 1.422 1.00 89.44 105 PRO A O 1
ATOM 862 N N . GLN A 1 106 ? -18.348 -2.006 1.199 1.00 88.62 106 GLN A N 1
ATOM 863 C CA . GLN A 1 106 ? -19.672 -2.560 0.909 1.00 88.62 106 GLN A CA 1
ATOM 864 C C . GLN A 1 106 ? -20.481 -2.847 2.179 1.00 88.62 106 GLN A C 1
ATOM 866 O O . GLN A 1 106 ? -21.607 -2.386 2.329 1.00 88.62 106 GLN A O 1
ATOM 871 N N . CYS A 1 107 ? -19.909 -3.600 3.124 1.00 90.31 107 CYS A N 1
ATOM 872 C CA . CYS A 1 107 ? -20.634 -4.075 4.308 1.00 90.31 107 CYS A CA 1
ATOM 873 C C . CYS A 1 107 ? -20.160 -3.462 5.632 1.00 90.31 107 CYS A C 1
ATOM 875 O O . CYS A 1 107 ? -20.691 -3.797 6.688 1.00 90.31 107 CYS A O 1
ATOM 877 N N . ARG A 1 108 ? -19.144 -2.588 5.608 1.00 89.44 108 ARG A N 1
ATOM 878 C CA . ARG A 1 108 ? -18.554 -1.919 6.787 1.00 89.44 108 ARG A CA 1
ATOM 879 C C . ARG A 1 108 ? -17.955 -2.853 7.846 1.00 89.44 108 ARG A C 1
ATOM 881 O O . ARG A 1 108 ? -17.586 -2.392 8.931 1.00 89.44 108 ARG A O 1
ATOM 888 N N . ALA A 1 109 ? -17.808 -4.141 7.533 1.00 89.44 109 ALA A N 1
ATOM 889 C CA . ALA A 1 109 ? -17.095 -5.096 8.371 1.00 89.44 109 ALA A CA 1
ATOM 890 C C . ALA A 1 109 ? -15.641 -4.646 8.563 1.00 89.44 109 ALA A C 1
ATOM 892 O O . ALA A 1 109 ? -14.978 -4.252 7.601 1.00 89.44 109 ALA A O 1
ATOM 893 N N . LYS A 1 110 ? -15.155 -4.697 9.805 1.00 90.75 110 LYS A N 1
ATOM 894 C CA . LYS A 1 110 ? -13.755 -4.398 10.119 1.00 90.75 110 LYS A CA 1
ATOM 895 C C . LYS A 1 110 ? -12.859 -5.481 9.527 1.00 90.75 110 LYS A C 1
ATOM 897 O O . LYS A 1 110 ? -13.194 -6.662 9.602 1.00 90.75 110 LYS A O 1
ATOM 902 N N . PHE A 1 111 ? -11.727 -5.081 8.972 1.00 89.62 111 PHE A N 1
ATOM 903 C CA . PHE A 1 111 ? -10.705 -6.004 8.498 1.00 89.62 111 PHE A CA 1
ATOM 904 C C . PHE A 1 111 ? -9.311 -5.454 8.803 1.00 89.62 111 PHE A C 1
ATOM 906 O O . PHE A 1 111 ? -9.156 -4.294 9.169 1.00 89.62 111 PHE A O 1
ATOM 913 N N . GLU A 1 112 ? -8.293 -6.295 8.670 1.00 88.31 112 GLU A N 1
ATOM 914 C CA . GLU A 1 112 ? -6.891 -5.896 8.789 1.00 88.31 112 GLU A CA 1
ATOM 915 C C . GLU A 1 112 ? -6.249 -5.936 7.402 1.00 88.31 112 GLU A C 1
ATOM 917 O O . GLU A 1 112 ? -6.492 -6.875 6.641 1.00 88.31 112 GLU A O 1
ATOM 922 N N . ALA A 1 113 ? -5.389 -4.967 7.077 1.00 85.12 113 ALA A N 1
ATOM 923 C CA . ALA A 1 113 ? -4.701 -4.930 5.782 1.00 85.12 113 ALA A CA 1
ATOM 924 C C . ALA A 1 113 ? -3.872 -6.205 5.510 1.00 85.12 113 ALA A C 1
ATOM 926 O O . ALA A 1 113 ? -3.797 -6.667 4.378 1.00 85.12 113 ALA A O 1
ATOM 927 N N . ASN A 1 114 ? -3.330 -6.835 6.560 1.00 86.12 114 ASN A N 1
ATOM 928 C CA . ASN A 1 114 ? -2.569 -8.088 6.470 1.00 86.12 114 ASN A CA 1
ATOM 929 C C . ASN A 1 114 ? -3.442 -9.331 6.179 1.00 86.12 114 ASN A C 1
ATOM 931 O O . ASN A 1 114 ? -2.935 -10.423 5.946 1.00 86.12 114 ASN A O 1
ATOM 935 N N . ARG A 1 115 ? -4.772 -9.199 6.228 1.00 86.62 115 ARG A N 1
ATOM 936 C CA . ARG A 1 115 ? -5.722 -10.290 5.953 1.00 86.62 115 ARG A CA 1
ATOM 937 C C . ARG A 1 115 ? -6.304 -10.229 4.542 1.00 86.62 115 ARG A C 1
ATOM 939 O O . ARG A 1 115 ? -7.175 -11.030 4.217 1.00 86.62 115 ARG A O 1
ATOM 946 N N . VAL A 1 116 ? -5.859 -9.277 3.727 1.00 87.50 116 VAL A N 1
ATOM 947 C CA . VAL A 1 116 ? -6.220 -9.195 2.312 1.00 87.50 116 VAL A CA 1
ATOM 948 C C . VAL A 1 116 ? -5.457 -10.290 1.566 1.00 87.50 116 VAL A C 1
ATOM 950 O O . VAL A 1 116 ? -4.238 -10.385 1.695 1.00 87.50 116 VAL A O 1
ATOM 953 N N . VAL A 1 117 ? -6.157 -11.104 0.777 1.00 86.38 117 VAL A N 1
ATOM 954 C CA . VAL A 1 117 ? -5.545 -12.199 0.006 1.00 86.38 117 VAL A CA 1
ATOM 955 C C . VAL A 1 117 ? -5.787 -11.971 -1.488 1.00 86.38 117 VAL A C 1
ATOM 957 O O . VAL A 1 117 ? -6.946 -11.807 -1.880 1.00 86.38 117 VAL A O 1
ATOM 960 N N . PRO A 1 118 ? -4.742 -11.935 -2.338 1.00 84.19 118 PRO A N 1
ATOM 961 C CA . PRO A 1 118 ? -4.913 -11.843 -3.786 1.00 84.19 118 PRO A CA 1
ATOM 962 C C . PRO A 1 118 ? -5.465 -13.155 -4.358 1.00 84.19 118 PRO A C 1
ATOM 964 O O . PRO A 1 118 ? -5.092 -14.244 -3.921 1.00 84.19 118 PRO A O 1
ATOM 967 N N . ILE A 1 119 ? -6.342 -13.049 -5.352 1.00 81.62 119 ILE A N 1
ATOM 968 C CA . ILE A 1 119 ? -6.937 -14.181 -6.061 1.00 81.62 119 ILE A CA 1
ATOM 969 C C . ILE A 1 119 ? -6.441 -14.143 -7.505 1.00 81.62 119 ILE A C 1
ATOM 971 O O . ILE A 1 119 ? -6.712 -13.199 -8.241 1.00 81.62 119 ILE A O 1
ATOM 975 N N . PHE A 1 120 ? -5.709 -15.185 -7.898 1.00 71.44 120 PHE A N 1
ATOM 976 C CA . PHE A 1 120 ? -5.105 -15.292 -9.231 1.00 71.44 120 PHE A CA 1
ATOM 977 C C . PHE A 1 120 ? -5.874 -16.216 -10.189 1.00 71.44 120 PHE A C 1
ATOM 979 O O . PHE A 1 120 ? -5.612 -16.181 -11.384 1.00 71.44 120 PHE A O 1
ATOM 986 N N . ASN A 1 121 ? -6.825 -17.009 -9.678 1.00 63.03 121 ASN A N 1
ATOM 987 C CA . ASN A 1 121 ? -7.559 -18.033 -10.436 1.00 63.03 121 ASN A CA 1
ATOM 988 C C . ASN A 1 121 ? -9.057 -17.700 -10.572 1.00 63.03 121 ASN A C 1
ATOM 990 O O . ASN A 1 121 ? -9.890 -18.560 -10.284 1.00 63.03 121 ASN A O 1
ATOM 994 N N . LEU A 1 122 ? -9.398 -16.456 -10.920 1.00 59.53 122 LEU A N 1
ATOM 995 C CA . LEU A 1 122 ? -10.787 -16.037 -11.143 1.00 59.53 122 LEU A CA 1
ATOM 996 C C . LEU A 1 122 ? -11.084 -15.873 -12.634 1.00 59.53 122 LEU A C 1
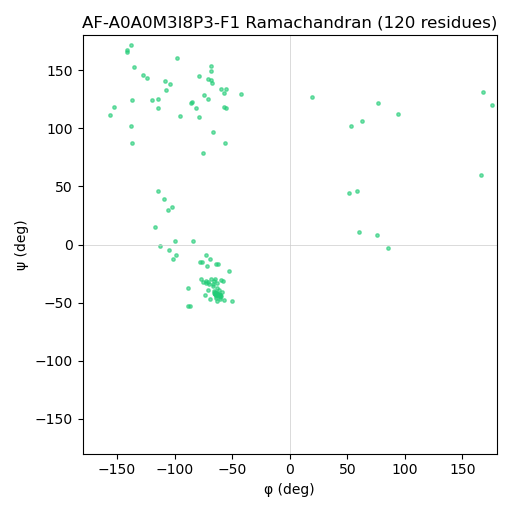ATOM 998 O O . LEU A 1 122 ? -10.224 -15.279 -13.322 1.00 59.53 122 LEU A O 1
#

Solvent-accessible surface area (backbone atoms only — not comparable to full-atom values): 7763 Å² total; per-residue (Å²): 125,70,71,64,56,54,57,56,50,54,48,51,54,52,52,51,52,50,48,53,51,50,50,51,52,47,48,60,60,46,56,60,59,51,60,76,75,71,76,84,83,80,89,80,90,79,89,79,90,79,89,86,83,88,81,83,81,75,78,75,73,58,61,15,84,85,77,70,45,78,54,64,39,17,36,40,89,87,70,55,66,29,28,50,69,58,53,49,52,50,33,56,53,34,49,75,70,81,32,96,59,23,56,41,92,87,80,57,50,74,49,56,77,90,58,54,41,78,49,89,89,123

InterPro domains:
  IPR001841 Zinc finger, RING-type [PS50089] (64-108)
  IPR001841 Zinc finger, RING-type [SM00184] (64-107)
  IPR013083 Zinc finger, RING/FYVE/PHD-type [G3DSA:3.30.40.10] (45-121)
  IPR017907 Zinc finger, RING-type, conserved site [PS00518] (78-87)
  IPR025654 Peroxisome biogenesis factor 2/10 [PTHR23350] (7-116)

Sequence (122 aa):
LKAFWIFRFLGYLTFLQVFIAITTWIYENFLINIQSVKSDEGCSEFREDSDVSNTEEVNSRFHCPICSTTHYPSCIPCGHLFCWHCIIQHAHNCINIDETTPRCPQCRAKFEANRVVPIFNL

Mean predicted aligned error: 16.56 Å

Secondary structure (DSSP, 8-state):
--HHHHHHHHHHHHHHHHHHHHHHHHHHHHHHHHTTSS--S--------------S--------TTT-S---EEE-TTS-EEEHHHHHHHHHHHHHTT-SS-B-TTT--B--GGG-EE----

Foldseek 3Di:
DVVVVVVVVVVVVVVVVVVVVVVVVCCVVVVVVCVVVPPPPDDDDDDDDDDDDDDDDPVCQDAAPQPRDRDFWKAFPVGDIHHLVRVLVQQVVCCVVPRVFGA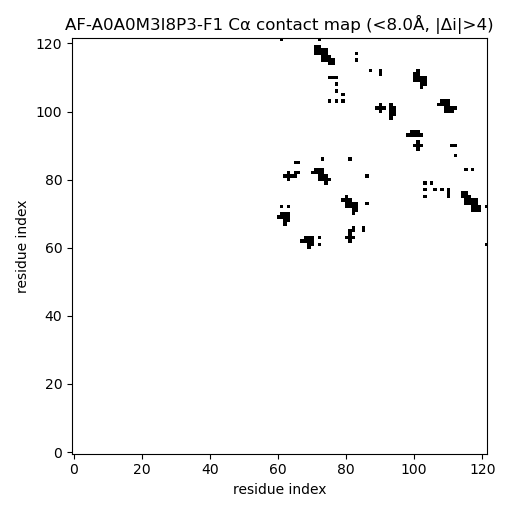DPPPRHTTHNVRIGTDDPD

pLDDT: mean 73.51, std 17.6, range [31.97, 91.75]

Radius of gyration: 23.34 Å; Cα contacts (8 Å, |Δi|>4): 101; chains: 1; bounding box: 84×32×40 Å

Organism: Ascaris lumbricoides (NCBI:txid6252)